Protein AF-A0A853FBY3-F1 (afdb_monomer_lite)

Radius of gyration: 12.86 Å; chains: 1; bounding box: 28×26×27 Å

pLDDT: mean 94.73, std 6.89, range [54.34, 98.12]

Sequence (59 aa):
MTDRDLDKSYTALCEAVTRIGEHRAPLFLAMLALSLIARQDSADQALALIRQAEQGAVQ

Foldseek 3Di:
DDPVVVVVVVVVLVVVLVVCDDVCNVVVVVVVLVVVCVPDPDPVVSVVVVVVVVVVVVD

Secondary structure (DSSP, 8-state):
--HHHHHHHHHHHHHHHHHH-TTTHHHHHHHHHHHHHTTSS-HHHHHHHHHHHHHHHT-

Organism: NCBI:txid659016

Structure (mmCIF, N/CA/C/O backbone):
data_AF-A0A853FBY3-F1
#
_entry.id   AF-A0A853FBY3-F1
#
loop_
_atom_site.group_PDB
_atom_site.id
_atom_site.type_symbol
_atom_site.label_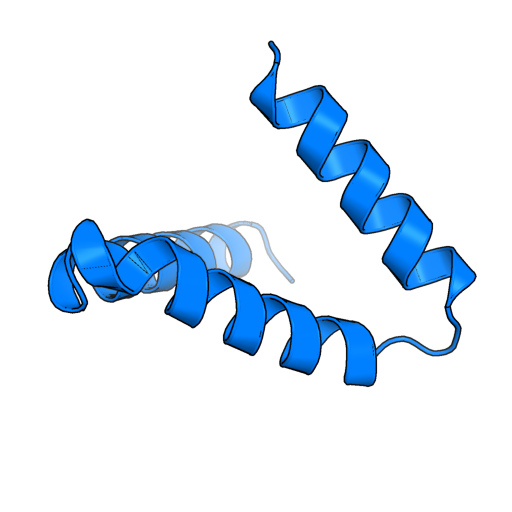atom_id
_atom_site.label_alt_id
_atom_site.label_comp_id
_atom_site.label_asym_id
_atom_site.label_entity_id
_atom_site.label_seq_id
_atom_site.pdbx_PDB_ins_code
_atom_site.Cartn_x
_atom_site.Cartn_y
_atom_site.Cartn_z
_atom_site.occupancy
_atom_site.B_iso_or_equiv
_atom_site.auth_seq_id
_atom_site.auth_comp_id
_atom_site.auth_asym_id
_atom_site.auth_atom_id
_atom_site.pdbx_PDB_model_num
ATOM 1 N N . MET A 1 1 ? 3.010 10.131 -11.470 1.00 74.75 1 MET A N 1
ATOM 2 C CA . MET A 1 1 ? 1.923 10.716 -10.658 1.00 74.75 1 MET A CA 1
ATOM 3 C C . MET A 1 1 ? 2.393 12.056 -10.147 1.00 74.75 1 MET A C 1
ATOM 5 O O . MET A 1 1 ? 3.570 12.173 -9.826 1.00 74.75 1 MET A O 1
ATOM 9 N N . THR A 1 2 ? 1.513 13.050 -10.124 1.00 96.38 2 THR A N 1
ATOM 10 C CA . THR A 1 2 ? 1.779 14.309 -9.420 1.00 96.38 2 THR A CA 1
ATOM 11 C C . THR A 1 2 ? 1.552 14.133 -7.917 1.00 96.38 2 THR A C 1
ATOM 13 O O . THR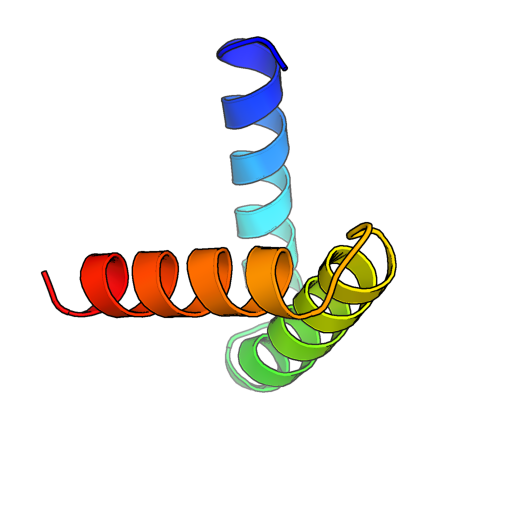 A 1 2 ? 0.940 13.152 -7.496 1.00 96.38 2 THR A O 1
ATOM 16 N N . ASP A 1 3 ? 2.011 15.091 -7.117 1.00 95.06 3 ASP A N 1
ATOM 17 C CA . ASP A 1 3 ? 1.754 15.157 -5.671 1.00 95.06 3 ASP A CA 1
ATOM 18 C C . ASP A 1 3 ? 0.245 15.098 -5.351 1.00 95.06 3 ASP A C 1
ATOM 20 O O . ASP A 1 3 ? -0.220 14.272 -4.571 1.00 95.06 3 ASP A O 1
ATOM 24 N N . ARG A 1 4 ? -0.559 15.842 -6.119 1.00 96.44 4 ARG A N 1
ATOM 25 C CA . ARG A 1 4 ? -2.025 15.812 -6.033 1.00 96.44 4 ARG A CA 1
ATOM 26 C C . ARG A 1 4 ? -2.628 14.438 -6.346 1.00 96.44 4 ARG A C 1
ATOM 28 O O . ARG A 1 4 ? -3.639 14.059 -5.753 1.00 96.44 4 ARG A O 1
ATOM 35 N N . ASP A 1 5 ? -2.060 13.706 -7.306 1.00 96.69 5 ASP A N 1
ATOM 36 C CA . ASP A 1 5 ? -2.530 12.351 -7.622 1.00 96.69 5 ASP A CA 1
ATOM 37 C C . ASP A 1 5 ? -2.204 11.375 -6.487 1.00 96.69 5 ASP A C 1
ATOM 39 O O . ASP A 1 5 ? -2.984 10.456 -6.221 1.00 96.69 5 ASP A O 1
ATOM 43 N N . LEU A 1 6 ? -1.068 11.582 -5.816 1.00 95.12 6 LEU A N 1
ATOM 44 C CA . LEU A 1 6 ? -0.642 10.835 -4.636 1.00 95.12 6 LEU A CA 1
ATOM 45 C C . LEU A 1 6 ? -1.605 11.066 -3.469 1.00 95.12 6 LEU A C 1
ATOM 47 O O . LEU A 1 6 ? -2.188 10.096 -2.986 1.00 95.12 6 LEU A O 1
ATOM 51 N N . ASP A 1 7 ? -1.875 12.321 -3.111 1.00 97.50 7 ASP A N 1
ATOM 52 C CA . ASP A 1 7 ? -2.813 12.685 -2.040 1.00 97.50 7 ASP A CA 1
ATOM 53 C C . ASP A 1 7 ? -4.212 12.112 -2.265 1.00 97.50 7 ASP A C 1
ATOM 55 O O . ASP A 1 7 ? -4.832 11.535 -1.363 1.00 97.50 7 ASP A O 1
ATOM 59 N N . LYS A 1 8 ? -4.714 12.227 -3.500 1.00 97.75 8 LYS A N 1
ATOM 60 C CA . LYS A 1 8 ? -6.017 11.674 -3.877 1.00 97.75 8 LYS A CA 1
ATOM 61 C C . LYS A 1 8 ? -6.048 10.155 -3.704 1.00 97.75 8 LYS A C 1
ATOM 63 O O . LYS A 1 8 ? -7.027 9.616 -3.190 1.00 97.75 8 LYS A O 1
ATOM 68 N N . SER A 1 9 ? -4.998 9.468 -4.148 1.00 96.38 9 SER A N 1
ATOM 69 C CA . SER A 1 9 ? -4.916 8.006 -4.076 1.00 96.38 9 SER A CA 1
ATOM 70 C C . SER A 1 9 ? -4.770 7.522 -2.632 1.00 96.38 9 SER A C 1
ATOM 72 O O . SER A 1 9 ? -5.411 6.545 -2.247 1.00 96.38 9 SER A O 1
ATOM 74 N N . TYR A 1 10 ? -3.990 8.236 -1.820 1.00 95.38 10 TYR A N 1
ATOM 75 C CA . TYR A 1 10 ? -3.821 7.962 -0.396 1.00 95.38 10 TYR A CA 1
ATOM 76 C C . TYR A 1 10 ? -5.129 8.156 0.380 1.00 95.38 10 TYR A C 1
ATOM 78 O O . TYR A 1 10 ? -5.551 7.261 1.109 1.00 95.38 10 TYR A O 1
ATOM 86 N N . THR A 1 11 ? -5.831 9.268 0.148 1.00 97.81 11 THR A N 1
ATOM 87 C CA . THR A 1 11 ? -7.133 9.541 0.780 1.00 97.81 11 THR A CA 1
ATOM 88 C C . THR A 1 11 ? -8.143 8.437 0.464 1.00 97.81 11 THR A C 1
ATOM 90 O O . THR A 1 11 ? -8.787 7.902 1.366 1.00 97.81 11 THR A O 1
ATOM 93 N N . ALA A 1 12 ? -8.234 8.025 -0.805 1.00 98.12 12 ALA A N 1
ATOM 94 C CA . ALA A 1 12 ? -9.128 6.946 -1.219 1.00 98.12 12 ALA A CA 1
ATOM 95 C C . ALA A 1 12 ? -8.779 5.599 -0.559 1.00 98.12 12 ALA A C 1
ATOM 97 O O . ALA A 1 12 ? -9.679 4.832 -0.207 1.00 98.12 12 ALA A O 1
ATOM 98 N N . LEU A 1 13 ? -7.487 5.309 -0.365 1.00 97.25 13 LEU A N 1
ATOM 99 C CA . LEU A 1 13 ? -7.040 4.117 0.354 1.00 97.25 13 LEU A CA 1
ATOM 100 C C . LEU A 1 13 ? -7.475 4.156 1.825 1.00 97.25 13 LEU A C 1
ATOM 102 O O . LEU A 1 13 ? -8.035 3.172 2.309 1.00 97.25 13 LEU A O 1
ATOM 106 N N . CYS A 1 14 ? -7.275 5.282 2.517 1.00 97.31 14 CYS A N 1
ATOM 107 C CA . CYS A 1 14 ? -7.710 5.455 3.905 1.00 97.31 14 CYS A CA 1
ATOM 108 C C . CYS A 1 14 ? -9.220 5.235 4.049 1.00 97.31 14 CYS A C 1
ATOM 110 O O . CYS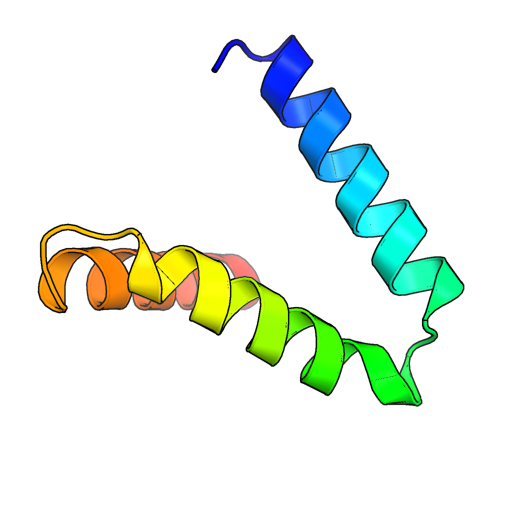 A 1 14 ? -9.654 4.432 4.874 1.00 97.31 14 CYS A O 1
ATOM 112 N N . GLU A 1 15 ? -10.023 5.873 3.196 1.00 98.12 15 GLU A N 1
ATOM 113 C CA . GLU A 1 15 ? -11.479 5.707 3.201 1.00 98.12 15 GLU A CA 1
ATOM 114 C C . GLU A 1 15 ? -11.905 4.257 2.934 1.00 98.12 15 GLU A C 1
ATOM 116 O O . GLU A 1 15 ? -12.862 3.764 3.539 1.00 98.12 15 GLU A O 1
ATOM 121 N N . ALA A 1 16 ? -11.216 3.556 2.028 1.00 98.12 16 ALA A N 1
ATOM 122 C CA . ALA A 1 16 ? -11.490 2.152 1.743 1.00 98.12 16 ALA A CA 1
ATOM 123 C C . ALA A 1 16 ? -11.196 1.262 2.958 1.00 98.12 16 ALA A C 1
ATOM 125 O O . ALA A 1 16 ? -12.040 0.442 3.324 1.00 98.12 16 ALA A O 1
ATOM 126 N N . VAL A 1 17 ? -10.050 1.459 3.617 1.00 97.81 17 VAL A N 1
ATOM 127 C CA . VAL A 1 17 ? -9.675 0.724 4.835 1.00 97.81 17 VAL A CA 1
ATOM 128 C C . VAL A 1 17 ? -10.696 0.964 5.950 1.00 97.81 17 VAL A C 1
ATOM 130 O O . VAL A 1 17 ? -11.182 -0.001 6.541 1.00 97.81 17 VAL A O 1
ATOM 133 N N . THR A 1 18 ? -11.101 2.217 6.183 1.00 97.38 18 THR A N 1
ATOM 134 C CA . THR A 1 18 ? -12.135 2.557 7.175 1.00 97.38 18 THR A CA 1
ATOM 135 C C . THR A 1 18 ? -13.467 1.874 6.869 1.00 97.38 18 THR A C 1
ATOM 137 O O . THR A 1 18 ? -14.097 1.320 7.767 1.00 97.38 18 THR A O 1
ATOM 140 N N . ARG A 1 19 ? -13.897 1.866 5.601 1.00 97.62 19 ARG A N 1
ATOM 141 C CA . ARG A 1 19 ? -15.167 1.251 5.176 1.00 97.62 19 ARG A CA 1
ATOM 142 C C . ARG A 1 19 ? -15.169 -0.272 5.316 1.00 97.62 19 ARG A C 1
ATOM 144 O O . ARG A 1 19 ? -16.208 -0.853 5.613 1.00 97.62 19 ARG A O 1
ATOM 151 N N . ILE A 1 20 ? -14.029 -0.914 5.068 1.00 97.88 20 ILE A N 1
ATOM 152 C CA . ILE A 1 20 ? -13.860 -2.370 5.186 1.00 97.88 20 ILE A CA 1
ATOM 153 C C . ILE A 1 20 ? -13.790 -2.806 6.654 1.00 97.88 20 ILE A C 1
ATOM 155 O O . ILE A 1 20 ? -14.251 -3.899 6.994 1.00 97.88 20 ILE A O 1
ATOM 159 N N . GLY A 1 21 ? -13.253 -1.939 7.514 1.00 96.50 21 GLY A N 1
ATOM 160 C CA . GLY A 1 21 ? -13.114 -2.164 8.946 1.00 96.50 21 GLY A CA 1
ATOM 161 C C . GLY A 1 21 ? -11.874 -2.982 9.312 1.00 96.50 21 GLY A C 1
ATOM 162 O O . GLY A 1 21 ? -11.366 -3.791 8.530 1.00 96.50 21 GLY A O 1
ATOM 163 N N . GLU A 1 22 ? -11.404 -2.790 10.545 1.00 93.19 22 GLU A N 1
ATOM 164 C CA . GLU A 1 22 ? -10.125 -3.315 11.053 1.00 93.19 22 GLU A CA 1
ATOM 165 C C . GLU A 1 22 ? -9.983 -4.832 10.897 1.00 93.19 22 GLU A C 1
ATOM 167 O O . GLU A 1 22 ? -8.923 -5.324 10.521 1.00 93.19 22 GLU A O 1
ATOM 172 N N . HIS A 1 23 ? -11.068 -5.584 11.102 1.00 96.25 23 HIS A N 1
ATOM 173 C CA . HIS A 1 23 ? -11.032 -7.045 11.029 1.00 96.25 23 HIS A CA 1
ATOM 174 C C . HIS A 1 23 ? -10.712 -7.576 9.621 1.00 96.25 23 HIS A C 1
ATOM 176 O O . HIS A 1 23 ? -10.098 -8.630 9.476 1.00 96.25 23 HIS A O 1
ATOM 182 N N . ARG A 1 24 ? -11.130 -6.857 8.570 1.00 96.88 24 ARG A N 1
ATOM 183 C CA . ARG A 1 24 ? -10.928 -7.265 7.169 1.00 96.88 24 ARG A CA 1
ATOM 184 C C . ARG A 1 24 ? -9.832 -6.467 6.462 1.00 96.88 24 ARG A C 1
ATOM 186 O O . ARG A 1 24 ? -9.435 -6.854 5.362 1.00 96.88 24 ARG A O 1
ATOM 193 N N . ALA A 1 25 ? -9.319 -5.403 7.082 1.00 96.62 25 ALA A N 1
ATOM 194 C CA . ALA A 1 25 ? -8.273 -4.558 6.516 1.00 96.62 25 ALA A CA 1
ATOM 195 C C . ALA A 1 25 ? -7.004 -5.338 6.105 1.00 96.62 25 ALA A C 1
ATOM 197 O O . ALA A 1 25 ? -6.551 -5.118 4.981 1.00 96.62 25 ALA A O 1
ATOM 198 N N . PRO A 1 26 ? -6.469 -6.303 6.891 1.00 96.31 26 PRO A N 1
ATOM 199 C CA . PRO A 1 26 ? -5.287 -7.064 6.474 1.00 96.31 26 PRO A CA 1
ATOM 200 C C . PRO A 1 26 ? -5.502 -7.853 5.177 1.00 96.31 26 PRO A C 1
ATOM 202 O O . PRO A 1 26 ? -4.665 -7.815 4.279 1.00 96.31 26 PRO A O 1
ATOM 205 N N . LEU A 1 27 ? -6.652 -8.524 5.040 1.00 97.56 27 LEU A N 1
ATOM 206 C CA . LEU A 1 27 ? -6.984 -9.283 3.831 1.00 97.56 27 LEU A CA 1
ATOM 207 C C . LEU A 1 27 ? -7.176 -8.359 2.622 1.00 97.56 27 LEU A C 1
ATOM 209 O O . LEU A 1 27 ? -6.704 -8.664 1.528 1.00 97.56 27 LEU A O 1
ATOM 213 N N . PHE A 1 28 ? -7.847 -7.222 2.811 1.00 97.88 28 PHE A N 1
ATOM 214 C CA . PHE A 1 28 ? -8.009 -6.218 1.762 1.00 97.88 28 PHE A CA 1
ATOM 215 C C . PHE A 1 28 ? -6.663 -5.690 1.260 1.00 97.88 28 PHE A C 1
ATOM 217 O O . PHE A 1 28 ? -6.420 -5.687 0.052 1.00 97.88 28 PHE A O 1
ATOM 224 N N . LEU A 1 29 ? -5.777 -5.295 2.177 1.00 96.56 29 LEU A N 1
ATOM 225 C 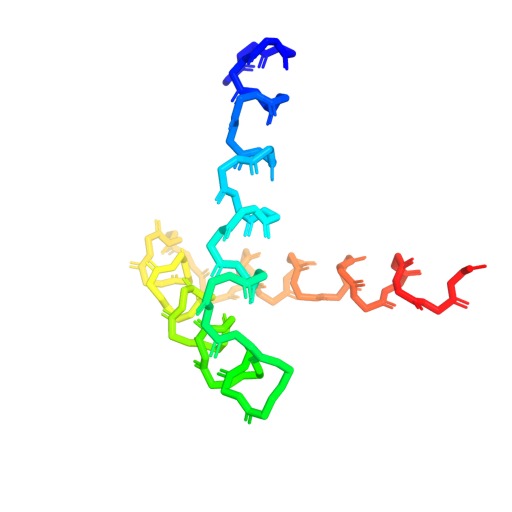CA . LEU A 1 29 ? -4.453 -4.786 1.833 1.00 96.56 29 LEU A CA 1
ATOM 226 C C . LEU A 1 29 ? -3.600 -5.862 1.154 1.00 96.56 29 LEU A C 1
ATOM 228 O O . LEU A 1 29 ? -2.911 -5.548 0.189 1.00 96.56 29 LEU A O 1
ATOM 232 N N . ALA A 1 30 ? -3.704 -7.130 1.568 1.00 97.06 30 ALA A N 1
ATOM 233 C CA . ALA A 1 30 ? -3.028 -8.239 0.897 1.00 97.06 30 ALA A CA 1
ATOM 234 C C . ALA A 1 30 ? -3.507 -8.427 -0.557 1.00 97.06 30 ALA A C 1
ATOM 236 O O . ALA A 1 30 ? -2.686 -8.596 -1.457 1.00 97.06 30 ALA A O 1
ATOM 237 N N . MET A 1 31 ? -4.818 -8.349 -0.817 1.00 97.94 31 MET A N 1
ATOM 238 C CA . MET A 1 31 ? -5.367 -8.451 -2.180 1.00 97.94 31 MET A CA 1
ATOM 239 C C . MET A 1 31 ? -4.987 -7.252 -3.058 1.00 97.94 31 MET A C 1
ATOM 241 O O . MET A 1 31 ? -4.652 -7.423 -4.235 1.00 97.94 31 MET A O 1
ATOM 245 N N . LEU A 1 32 ? -5.013 -6.042 -2.494 1.00 97.38 32 LEU A N 1
ATOM 246 C CA . LEU A 1 32 ? -4.547 -4.840 -3.181 1.00 97.38 32 LEU A CA 1
ATOM 247 C C . LEU A 1 32 ? -3.054 -4.957 -3.516 1.00 97.38 32 LEU A C 1
ATOM 249 O O . LEU A 1 32 ? -2.673 -4.753 -4.667 1.00 97.38 32 LEU A O 1
ATOM 253 N N . ALA A 1 33 ? -2.224 -5.351 -2.547 1.00 96.44 33 ALA A N 1
ATOM 254 C CA . ALA A 1 33 ? -0.792 -5.556 -2.737 1.00 96.44 33 ALA A CA 1
ATOM 255 C C . ALA A 1 33 ? -0.512 -6.611 -3.813 1.00 96.44 33 ALA A C 1
ATOM 257 O O . ALA A 1 33 ? 0.269 -6.348 -4.721 1.00 96.44 33 ALA A O 1
ATOM 258 N N . LEU A 1 34 ? -1.201 -7.757 -3.790 1.00 97.06 34 LEU A N 1
ATOM 259 C CA . LEU A 1 34 ? -1.070 -8.785 -4.827 1.00 97.06 34 LEU A CA 1
ATOM 260 C C . LEU A 1 34 ? -1.394 -8.234 -6.225 1.00 97.06 34 LEU A C 1
ATOM 262 O O . LEU A 1 34 ? -0.662 -8.495 -7.179 1.00 97.06 34 LEU A O 1
ATOM 266 N N . SER A 1 35 ? -2.451 -7.427 -6.339 1.00 97.50 35 SER A N 1
ATOM 267 C CA . SER A 1 35 ? -2.839 -6.792 -7.605 1.00 97.50 35 SER A CA 1
ATOM 268 C C . SER A 1 35 ? -1.784 -5.798 -8.109 1.00 97.50 35 SER A C 1
ATOM 270 O O . SER A 1 35 ? -1.598 -5.659 -9.315 1.00 97.50 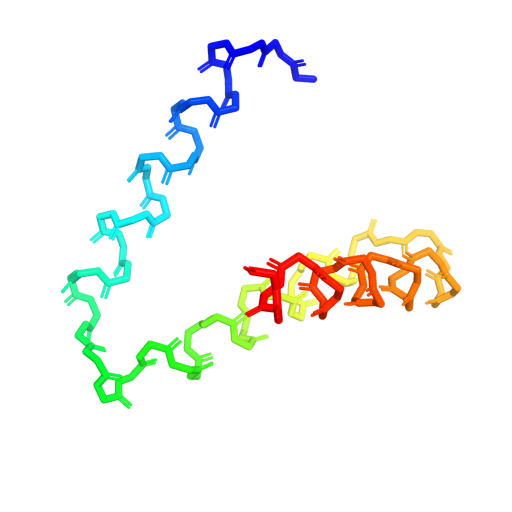35 SER A O 1
ATOM 272 N N . LEU A 1 36 ? -1.080 -5.110 -7.204 1.00 95.50 36 LEU A N 1
ATOM 273 C CA . LEU A 1 36 ? 0.018 -4.197 -7.539 1.00 95.50 36 LEU A CA 1
ATOM 274 C C . LEU A 1 36 ? 1.312 -4.945 -7.891 1.00 95.50 36 LEU A C 1
ATOM 276 O O . LEU A 1 36 ? 2.011 -4.540 -8.820 1.00 95.50 36 LEU A O 1
ATOM 280 N N . ILE A 1 37 ? 1.606 -6.045 -7.193 1.00 96.81 37 ILE A N 1
ATOM 281 C CA . ILE A 1 37 ? 2.742 -6.936 -7.469 1.00 96.81 37 ILE A CA 1
ATOM 282 C C . ILE A 1 37 ? 2.608 -7.542 -8.867 1.00 96.81 37 ILE A C 1
ATOM 284 O O . ILE A 1 37 ? 3.568 -7.534 -9.630 1.00 96.81 37 ILE A O 1
ATOM 288 N N . ALA A 1 38 ? 1.405 -7.985 -9.244 1.00 96.50 38 ALA A N 1
ATOM 289 C CA . ALA A 1 38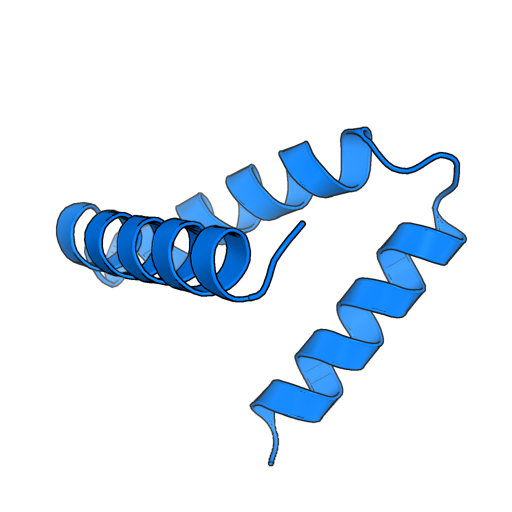 ? 1.125 -8.550 -10.565 1.00 96.50 38 ALA A CA 1
ATOM 290 C C . ALA A 1 38 ? 1.345 -7.567 -11.733 1.00 96.50 38 ALA A C 1
ATOM 292 O O . ALA A 1 38 ? 1.348 -7.981 -12.888 1.00 96.50 38 ALA A O 1
ATOM 293 N N . ARG A 1 39 ? 1.507 -6.268 -11.447 1.00 96.06 39 ARG A N 1
ATOM 294 C CA . ARG A 1 39 ? 1.779 -5.216 -12.439 1.00 96.06 39 ARG A CA 1
ATOM 295 C C . ARG A 1 39 ? 3.263 -4.864 -12.558 1.00 96.06 39 ARG A C 1
ATOM 297 O O . ARG A 1 39 ? 3.588 -4.007 -13.370 1.00 96.06 39 ARG A O 1
ATOM 304 N N . GLN A 1 40 ? 4.128 -5.447 -11.729 1.00 96.69 40 GLN A N 1
ATOM 305 C CA . GLN A 1 40 ? 5.569 -5.207 -11.790 1.00 96.69 40 GLN A CA 1
ATOM 306 C C . GLN A 1 40 ? 6.206 -6.052 -12.893 1.00 96.69 40 GLN A C 1
ATOM 308 O O . GLN A 1 40 ? 5.802 -7.192 -13.117 1.00 96.69 40 GLN A O 1
ATOM 313 N N . ASP A 1 41 ? 7.254 -5.524 -13.522 1.00 96.19 41 ASP A N 1
ATOM 314 C CA . ASP A 1 41 ? 7.974 -6.243 -14.580 1.00 96.19 41 ASP A CA 1
ATOM 315 C C . ASP A 1 41 ? 8.860 -7.377 -14.032 1.00 96.19 41 ASP A C 1
ATOM 317 O O . ASP A 1 41 ? 9.264 -8.272 -14.774 1.00 96.19 41 ASP A O 1
ATOM 321 N N . SER A 1 42 ? 9.185 -7.360 -12.732 1.00 96.94 42 SER A N 1
ATOM 322 C CA . SER A 1 42 ? 9.947 -8.425 -12.077 1.00 96.94 42 SER A CA 1
ATOM 323 C C . SER A 1 42 ? 9.607 -8.587 -10.595 1.00 96.94 42 SER A C 1
ATOM 325 O O . SER A 1 42 ? 9.176 -7.653 -9.913 1.00 96.94 42 SER A O 1
ATOM 327 N N . ALA A 1 43 ? 9.868 -9.788 -10.075 1.00 96.06 43 ALA A N 1
ATOM 328 C CA . ALA A 1 43 ? 9.733 -10.083 -8.652 1.00 96.06 43 ALA A CA 1
ATOM 329 C C . ALA A 1 43 ? 10.667 -9.218 -7.786 1.00 96.06 43 ALA A C 1
ATOM 331 O O . ALA A 1 43 ? 10.272 -8.803 -6.700 1.00 96.06 43 ALA A O 1
ATOM 332 N N . ASP A 1 44 ? 11.870 -8.891 -8.267 1.00 97.69 44 ASP A N 1
ATOM 333 C CA . ASP A 1 44 ? 12.822 -8.058 -7.521 1.00 97.69 44 ASP A CA 1
ATOM 334 C C . ASP A 1 44 ? 12.292 -6.645 -7.253 1.00 97.69 44 ASP A C 1
ATOM 336 O O . ASP A 1 44 ? 12.482 -6.122 -6.154 1.00 97.69 44 ASP A O 1
ATOM 340 N N . GLN A 1 45 ? 11.578 -6.042 -8.212 1.00 96.94 45 GLN A N 1
ATOM 341 C CA . GLN A 1 45 ? 10.947 -4.731 -8.014 1.00 96.94 45 GLN A CA 1
ATOM 342 C C . GLN A 1 45 ? 9.875 -4.791 -6.920 1.00 96.94 45 GLN A C 1
ATOM 344 O O . GLN A 1 45 ? 9.850 -3.949 -6.022 1.00 96.94 45 GLN A O 1
ATOM 349 N N . ALA A 1 46 ? 9.036 -5.830 -6.941 1.00 96.38 46 ALA A N 1
ATOM 350 C CA . ALA A 1 46 ? 8.040 -6.058 -5.900 1.00 96.38 46 ALA A CA 1
ATOM 351 C C . ALA A 1 46 ? 8.687 -6.268 -4.518 1.00 96.38 46 ALA A C 1
ATOM 353 O O . ALA A 1 46 ? 8.271 -5.650 -3.538 1.00 96.38 46 ALA A O 1
ATOM 354 N N . LEU A 1 47 ? 9.734 -7.094 -4.435 1.00 97.25 47 LEU A N 1
ATOM 355 C CA . LEU A 1 47 ? 10.456 -7.360 -3.188 1.00 97.25 47 LEU A CA 1
ATOM 356 C C . LEU A 1 47 ? 11.140 -6.105 -2.630 1.00 97.25 47 LEU A C 1
ATOM 358 O O . LEU A 1 47 ? 11.177 -5.922 -1.413 1.00 97.25 47 LEU A O 1
ATOM 362 N N . ALA A 1 48 ? 11.667 -5.229 -3.489 1.00 96.56 48 ALA A N 1
ATOM 363 C CA . ALA A 1 48 ? 12.245 -3.958 -3.062 1.00 96.56 48 ALA A CA 1
ATOM 364 C C . ALA A 1 48 ? 11.196 -3.042 -2.407 1.00 96.56 48 ALA A C 1
ATOM 366 O O . ALA A 1 48 ? 11.457 -2.499 -1.333 1.00 96.56 48 ALA A O 1
ATOM 367 N N . LEU A 1 49 ? 10.002 -2.927 -3.002 1.00 95.00 49 LEU A N 1
ATOM 368 C CA . LEU A 1 49 ? 8.896 -2.138 -2.444 1.00 95.00 49 LEU A CA 1
ATOM 369 C C . LEU A 1 49 ? 8.415 -2.686 -1.093 1.00 95.00 49 LEU A C 1
ATOM 371 O O . LEU A 1 49 ? 8.151 -1.908 -0.179 1.00 95.00 49 LEU A O 1
ATOM 375 N N . ILE A 1 50 ? 8.345 -4.014 -0.941 1.00 95.25 50 ILE A N 1
ATOM 376 C CA . ILE A 1 50 ? 7.964 -4.652 0.330 1.00 95.25 50 ILE A CA 1
ATOM 377 C C . ILE A 1 50 ? 8.958 -4.278 1.436 1.00 95.25 50 ILE A C 1
ATOM 379 O O . ILE A 1 50 ? 8.543 -3.788 2.483 1.00 95.25 50 ILE A O 1
ATOM 383 N N . ARG A 1 51 ? 10.267 -4.416 1.185 1.00 96.44 51 ARG A N 1
ATOM 384 C CA . ARG A 1 51 ? 11.302 -4.054 2.171 1.00 96.44 51 ARG A CA 1
ATOM 385 C C . ARG A 1 51 ? 11.251 -2.575 2.559 1.00 96.44 51 ARG A C 1
ATOM 387 O O . ARG A 1 51 ? 11.445 -2.241 3.723 1.00 96.44 51 ARG A O 1
ATOM 394 N N . GLN A 1 52 ? 10.992 -1.685 1.599 1.00 93.94 52 GLN A N 1
ATOM 395 C CA . GLN A 1 52 ? 10.834 -0.252 1.875 1.00 93.94 52 GLN A CA 1
ATOM 396 C C . GLN A 1 52 ? 9.625 0.021 2.779 1.00 93.94 52 GLN A C 1
ATOM 398 O O . GLN A 1 52 ? 9.735 0.795 3.729 1.00 93.94 52 GLN A O 1
ATOM 403 N N . ALA A 1 53 ? 8.490 -0.634 2.521 1.00 92.31 53 ALA A N 1
ATOM 404 C CA . ALA A 1 53 ? 7.296 -0.499 3.351 1.00 92.31 53 ALA A CA 1
ATOM 405 C C . ALA A 1 53 ? 7.527 -1.015 4.784 1.00 92.31 53 ALA A C 1
ATOM 407 O O . ALA A 1 53 ? 7.124 -0.355 5.740 1.00 92.31 53 ALA A O 1
ATOM 408 N N . GLU A 1 54 ? 8.226 -2.143 4.946 1.00 94.25 54 GLU A N 1
ATOM 409 C CA . GLU A 1 54 ? 8.604 -2.683 6.262 1.00 94.25 54 GLU A CA 1
ATOM 410 C C . GLU A 1 54 ? 9.473 -1.700 7.057 1.00 94.25 54 GLU A C 1
ATOM 412 O O . GLU A 1 54 ? 9.213 -1.449 8.230 1.00 94.25 54 GLU A O 1
ATOM 417 N N . GLN A 1 55 ? 10.471 -1.088 6.413 1.00 94.19 55 GLN A N 1
ATOM 418 C CA . GLN A 1 55 ? 11.334 -0.084 7.045 1.00 94.19 55 GLN A CA 1
ATOM 419 C C . GLN A 1 55 ? 10.571 1.184 7.448 1.00 94.19 55 GLN A C 1
ATOM 421 O O . GLN A 1 55 ? 10.909 1.813 8.448 1.00 94.19 55 GLN A O 1
ATOM 426 N N . GLY A 1 56 ? 9.554 1.580 6.680 1.00 88.25 56 GLY A N 1
ATOM 427 C CA . GLY A 1 56 ? 8.698 2.722 7.006 1.00 88.25 56 GLY A CA 1
ATOM 428 C C . GLY A 1 56 ? 7.731 2.455 8.163 1.00 88.25 56 GLY A C 1
ATOM 429 O O . GLY A 1 56 ? 7.403 3.378 8.894 1.00 88.25 56 GLY A O 1
ATOM 430 N N . ALA A 1 57 ? 7.291 1.207 8.346 1.00 82.31 57 ALA A N 1
ATOM 431 C CA . ALA A 1 57 ? 6.304 0.839 9.364 1.00 82.31 57 ALA A CA 1
ATOM 432 C C . ALA A 1 57 ? 6.885 0.662 10.781 1.00 82.31 57 ALA A C 1
ATOM 434 O O . ALA A 1 57 ? 6.125 0.602 11.745 1.00 82.31 57 ALA A O 1
ATOM 435 N N . VAL A 1 58 ? 8.209 0.530 10.907 1.00 77.00 58 VAL A N 1
ATOM 436 C CA . VAL A 1 58 ? 8.914 0.318 12.190 1.00 77.00 58 VAL A CA 1
ATOM 437 C C . VAL A 1 58 ? 9.551 1.615 12.728 1.00 77.00 58 VAL A C 1
ATOM 439 O O . VAL A 1 58 ? 10.134 1.609 13.811 1.00 77.00 58 VAL A O 1
ATOM 442 N N . GLN A 1 59 ? 9.446 2.723 11.988 1.00 54.34 59 GLN A N 1
ATOM 443 C CA . GLN A 1 59 ? 9.903 4.055 12.410 1.00 54.34 59 GLN A CA 1
ATOM 444 C C . GLN A 1 59 ? 8.829 4.798 13.203 1.00 54.34 59 GLN A C 1
ATOM 446 O O . GLN A 1 59 ? 9.222 5.519 14.148 1.00 54.34 59 GLN A O 1
#